Protein AF-A0A931R1P7-F1 (afdb_monomer_lite)

Structure (mmCIF, N/CA/C/O backbone):
data_AF-A0A931R1P7-F1
#
_entry.id   AF-A0A931R1P7-F1
#
loop_
_atom_site.group_PDB
_atom_site.id
_atom_site.type_symbol
_atom_site.label_atom_id
_atom_site.label_alt_id
_atom_site.label_comp_id
_atom_site.label_asym_id
_atom_site.label_entity_id
_atom_site.label_seq_id
_atom_site.pdbx_PDB_ins_code
_atom_site.Cartn_x
_atom_site.Cartn_y
_atom_site.Cartn_z
_atom_site.occupancy
_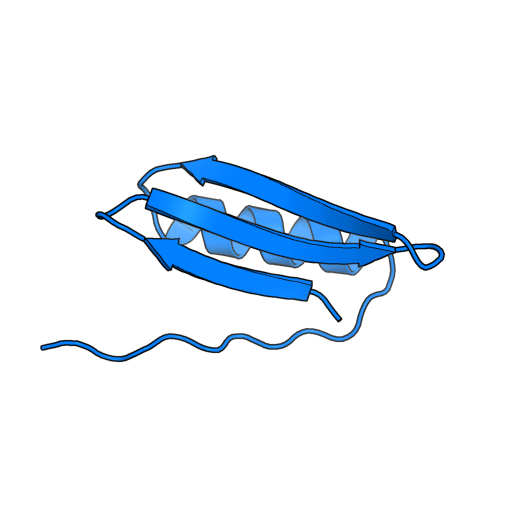atom_site.B_iso_or_equiv
_atom_site.auth_seq_id
_atom_site.auth_comp_id
_atom_site.auth_asym_id
_atom_site.auth_atom_id
_atom_site.pdbx_PDB_model_num
ATOM 1 N N . MET A 1 1 ? 8.786 -5.566 -7.025 1.00 72.75 1 MET A N 1
ATOM 2 C CA . MET A 1 1 ? 8.134 -6.241 -5.883 1.00 72.75 1 MET A CA 1
ATOM 3 C C . MET A 1 1 ? 7.475 -5.170 -5.038 1.00 72.75 1 MET A C 1
ATOM 5 O O . MET A 1 1 ? 8.118 -4.155 -4.773 1.00 72.75 1 MET A O 1
ATOM 9 N N . ALA A 1 2 ? 6.192 -5.339 -4.735 1.00 82.00 2 ALA A N 1
ATOM 10 C CA . ALA A 1 2 ? 5.414 -4.395 -3.937 1.00 82.00 2 ALA A CA 1
ATOM 11 C C . ALA A 1 2 ? 5.030 -5.046 -2.606 1.00 82.00 2 ALA A C 1
ATOM 13 O O . ALA A 1 2 ? 4.655 -6.218 -2.576 1.00 82.00 2 ALA A O 1
ATOM 14 N N . THR A 1 3 ? 5.133 -4.285 -1.521 1.00 88.38 3 THR A N 1
ATOM 15 C CA . THR A 1 3 ? 4.940 -4.762 -0.154 1.00 88.38 3 THR A CA 1
ATOM 16 C C . THR A 1 3 ? 3.976 -3.849 0.581 1.00 88.38 3 THR A C 1
ATOM 18 O O . THR A 1 3 ? 4.121 -2.625 0.581 1.00 88.38 3 THR A O 1
ATOM 21 N N . LEU A 1 4 ? 3.005 -4.453 1.257 1.00 89.25 4 LEU A N 1
ATOM 22 C CA . LEU A 1 4 ? 2.121 -3.746 2.167 1.00 89.25 4 LEU A CA 1
ATOM 23 C C . LEU A 1 4 ? 2.736 -3.714 3.568 1.00 89.25 4 LEU A C 1
ATOM 25 O O . LEU A 1 4 ? 3.055 -4.752 4.132 1.00 89.25 4 LEU A O 1
ATOM 29 N N . ARG A 1 5 ? 2.877 -2.523 4.147 1.00 89.88 5 ARG A N 1
ATOM 30 C CA . ARG A 1 5 ? 3.399 -2.303 5.500 1.00 89.88 5 ARG A CA 1
ATOM 31 C C . ARG A 1 5 ? 2.338 -1.657 6.379 1.00 89.88 5 ARG A C 1
ATOM 33 O O . ARG A 1 5 ? 1.645 -0.738 5.947 1.00 89.88 5 ARG A O 1
ATOM 40 N N . ARG A 1 6 ? 2.247 -2.083 7.639 1.00 88.69 6 ARG A N 1
ATOM 41 C CA . ARG A 1 6 ? 1.388 -1.458 8.656 1.00 88.69 6 ARG A CA 1
ATOM 42 C C . ARG A 1 6 ? 2.250 -0.708 9.671 1.00 88.69 6 ARG A C 1
ATOM 44 O O . ARG A 1 6 ? 3.212 -1.263 10.187 1.00 88.69 6 ARG A O 1
ATOM 51 N N . ARG A 1 7 ? 1.905 0.545 9.978 1.00 87.19 7 ARG A N 1
ATOM 52 C CA . ARG A 1 7 ? 2.580 1.380 10.988 1.00 87.19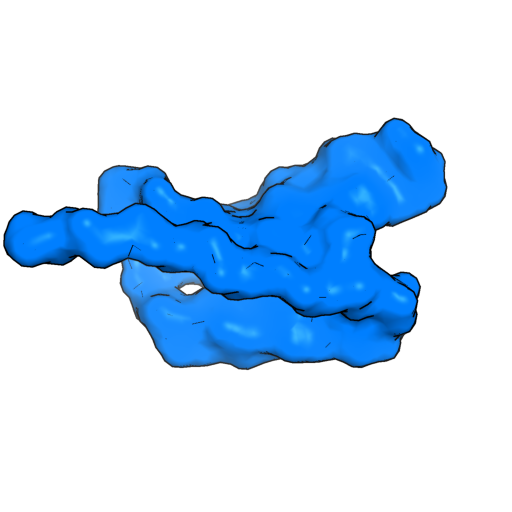 7 ARG A CA 1
ATOM 53 C C . ARG A 1 7 ? 1.549 2.244 11.710 1.00 87.19 7 ARG A C 1
ATOM 55 O O . ARG A 1 7 ? 0.802 2.944 11.041 1.00 87.19 7 ARG A O 1
ATOM 62 N N . ASN A 1 8 ? 1.480 2.199 13.044 1.00 84.19 8 ASN A N 1
ATOM 63 C CA . ASN A 1 8 ? 0.500 2.953 13.856 1.00 84.19 8 ASN A CA 1
ATOM 64 C C . ASN A 1 8 ? -0.934 2.924 13.291 1.00 84.19 8 ASN A C 1
ATOM 66 O O . ASN A 1 8 ? -1.549 3.960 13.043 1.00 84.19 8 ASN A O 1
ATOM 70 N N . ASN A 1 9 ? -1.448 1.717 13.036 1.00 86.94 9 ASN A N 1
ATOM 71 C CA . ASN A 1 9 ? -2.785 1.490 12.475 1.00 86.94 9 ASN A CA 1
ATOM 72 C C . ASN A 1 9 ? -3.047 2.133 11.095 1.00 86.94 9 ASN A C 1
ATOM 74 O O . ASN A 1 9 ? -4.190 2.322 10.688 1.00 86.94 9 ASN A O 1
ATOM 78 N N . ARG A 1 10 ? -1.985 2.476 10.367 1.00 91.19 10 ARG A N 1
ATOM 79 C CA . ARG A 1 10 ? -2.021 2.995 9.003 1.00 91.19 10 ARG A CA 1
ATOM 80 C C . ARG A 1 10 ? -1.301 2.028 8.080 1.00 91.19 10 ARG A C 1
ATOM 82 O O . ARG A 1 10 ? -0.277 1.451 8.445 1.00 91.19 10 ARG A O 1
ATOM 89 N N . TYR A 1 11 ? -1.839 1.865 6.888 1.00 92.94 11 TYR A N 1
ATOM 90 C CA . TYR A 1 11 ? -1.321 1.003 5.847 1.00 92.94 11 TYR A CA 1
ATOM 91 C C . TYR A 1 11 ? -0.597 1.828 4.789 1.00 92.94 11 TYR A C 1
ATOM 93 O O . TYR A 1 11 ? -1.082 2.873 4.344 1.00 92.94 11 TYR A O 1
ATOM 101 N N . TYR A 1 12 ? 0.569 1.334 4.395 1.00 92.19 12 TYR A N 1
ATOM 102 C CA . TYR A 1 12 ? 1.475 1.948 3.439 1.00 92.19 12 TYR A CA 1
ATOM 103 C C . TYR A 1 12 ? 1.894 0.912 2.403 1.00 92.19 12 TYR A C 1
ATOM 105 O O . TYR A 1 12 ? 2.272 -0.200 2.760 1.00 92.19 12 TYR A O 1
ATOM 113 N N . LEU A 1 13 ? 1.862 1.281 1.131 1.00 91.06 13 LEU A N 1
ATOM 114 C CA . LEU A 1 13 ? 2.423 0.488 0.045 1.00 91.06 13 LEU A CA 1
ATOM 115 C C . LEU A 1 13 ? 3.844 0.962 -0.214 1.00 91.06 13 LEU A C 1
ATOM 117 O O . LEU A 1 13 ? 4.053 2.128 -0.534 1.00 91.06 13 LEU A O 1
ATOM 121 N N . ASP A 1 14 ? 4.803 0.056 -0.088 1.00 90.69 14 ASP A N 1
ATOM 122 C CA . ASP A 1 14 ? 6.206 0.275 -0.419 1.00 90.69 14 ASP A CA 1
ATOM 123 C C . ASP A 1 14 ? 6.536 -0.584 -1.642 1.00 90.69 14 ASP A C 1
ATOM 125 O O . ASP A 1 14 ? 6.396 -1.805 -1.604 1.00 90.69 14 ASP A O 1
ATOM 129 N N . TRP A 1 15 ? 6.926 0.033 -2.752 1.00 89.69 15 TRP A N 1
ATOM 130 C CA . TRP A 1 15 ? 7.329 -0.699 -3.952 1.00 89.69 15 TRP A CA 1
ATOM 131 C C . TRP A 1 15 ? 8.511 -0.027 -4.632 1.00 89.69 15 TRP A C 1
ATOM 133 O O . TRP A 1 15 ? 8.811 1.148 -4.411 1.00 89.69 15 TRP A O 1
ATOM 143 N N . ARG A 1 16 ? 9.206 -0.794 -5.470 1.00 88.38 16 ARG A N 1
ATOM 144 C CA . ARG A 1 16 ? 10.216 -0.263 -6.385 1.00 88.38 16 ARG A CA 1
ATOM 145 C C . ARG A 1 16 ? 9.698 -0.325 -7.810 1.00 88.38 16 ARG A C 1
ATOM 147 O O . ARG A 1 16 ? 9.205 -1.371 -8.230 1.00 88.38 16 ARG A O 1
ATOM 154 N N . GLN A 1 17 ? 9.850 0.779 -8.521 1.00 84.94 17 GLN A N 1
ATOM 155 C CA . GLN A 1 17 ? 9.505 0.924 -9.925 1.00 84.94 17 GLN A CA 1
ATOM 156 C C . GLN A 1 17 ? 10.603 1.757 -10.597 1.00 84.94 17 GLN A C 1
ATOM 158 O O . GLN A 1 17 ? 11.008 2.777 -10.0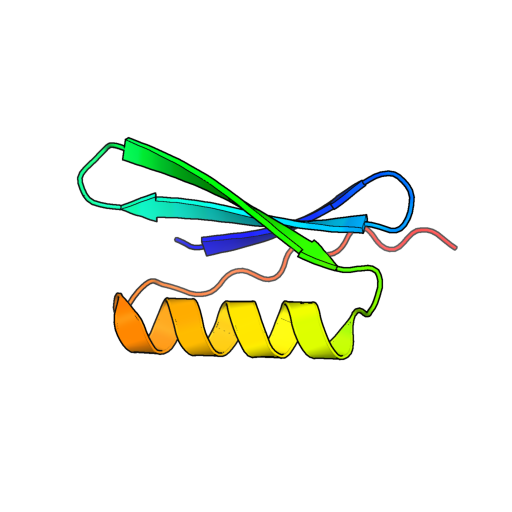47 1.00 84.94 17 GLN A O 1
ATOM 163 N N . ASP A 1 18 ? 11.119 1.298 -11.742 1.00 83.69 18 ASP A N 1
ATOM 164 C CA . ASP A 1 18 ? 12.133 2.022 -12.530 1.00 83.69 18 ASP A CA 1
ATOM 165 C C . ASP A 1 18 ? 13.365 2.456 -11.705 1.00 83.69 18 ASP A C 1
ATOM 167 O O . ASP A 1 18 ? 13.874 3.570 -11.814 1.00 83.69 18 ASP A O 1
ATOM 171 N N . GLY A 1 19 ? 13.811 1.587 -10.787 1.00 85.06 19 GLY A N 1
ATOM 172 C CA . GLY A 1 19 ? 14.932 1.857 -9.875 1.00 85.06 19 GLY A CA 1
ATOM 173 C C . GLY A 1 19 ? 14.623 2.837 -8.735 1.00 85.06 19 GLY A C 1
ATOM 174 O O . GLY A 1 19 ? 15.444 3.003 -7.833 1.00 85.06 19 GLY A O 1
ATOM 175 N N . LYS A 1 20 ? 13.431 3.442 -8.709 1.00 88.62 20 LYS A N 1
ATOM 176 C CA . LYS A 1 20 ? 12.987 4.371 -7.666 1.00 88.62 20 LYS A CA 1
ATOM 177 C C . LYS A 1 20 ? 12.139 3.658 -6.622 1.00 88.62 20 LYS A C 1
ATOM 179 O O . LYS A 1 20 ? 11.361 2.753 -6.919 1.00 88.62 20 LYS A O 1
ATOM 184 N N . ARG A 1 21 ? 12.300 4.069 -5.363 1.00 90.50 21 ARG A N 1
ATOM 185 C CA . ARG A 1 21 ? 11.474 3.595 -4.251 1.00 90.50 21 ARG A CA 1
ATOM 186 C C . ARG A 1 21 ? 10.276 4.519 -4.085 1.00 90.50 21 ARG A C 1
ATOM 188 O O . ARG A 1 21 ? 10.443 5.722 -3.910 1.00 90.50 21 ARG A O 1
ATOM 195 N N . HIS A 1 22 ? 9.093 3.931 -4.069 1.00 89.31 22 HIS A N 1
ATOM 196 C CA . HIS A 1 22 ? 7.837 4.612 -3.823 1.00 89.31 22 HIS A CA 1
ATOM 197 C C . HIS A 1 22 ? 7.242 4.120 -2.507 1.00 89.31 22 HIS A C 1
ATOM 199 O O . HIS A 1 22 ? 7.249 2.925 -2.216 1.00 89.31 22 HIS A O 1
ATOM 205 N N . ASN A 1 23 ? 6.734 5.059 -1.714 1.00 90.94 23 ASN A N 1
ATOM 206 C CA . ASN A 1 23 ? 5.983 4.775 -0.501 1.00 90.94 23 ASN A CA 1
ATOM 207 C C . ASN A 1 23 ? 4.695 5.598 -0.531 1.00 90.94 23 ASN A C 1
ATOM 209 O O . ASN A 1 23 ? 4.750 6.828 -0.582 1.00 90.94 23 ASN A O 1
ATOM 213 N N . LYS A 1 24 ? 3.545 4.925 -0.526 1.00 91.06 24 LYS A N 1
ATOM 214 C CA . LYS A 1 24 ? 2.228 5.557 -0.596 1.00 91.06 24 LYS A CA 1
ATOM 215 C C . LYS A 1 24 ? 1.390 5.152 0.605 1.00 91.06 24 LYS A C 1
ATOM 217 O O . LYS A 1 24 ? 1.146 3.971 0.832 1.00 91.06 24 LYS A O 1
ATOM 222 N N . TYR A 1 25 ? 0.910 6.140 1.351 1.00 91.75 25 TYR A N 1
ATOM 223 C CA . TYR A 1 25 ? -0.123 5.921 2.359 1.00 91.75 25 TYR A CA 1
ATOM 224 C C . TYR A 1 25 ? -1.444 5.545 1.678 1.00 91.75 25 TYR A C 1
ATOM 226 O O . TYR A 1 25 ? -1.855 6.217 0.733 1.00 91.75 25 TYR A O 1
ATOM 234 N N . VAL A 1 26 ? -2.100 4.489 2.161 1.00 90.94 26 VAL A N 1
ATOM 235 C CA . VAL A 1 26 ? -3.397 4.043 1.629 1.00 90.94 26 VAL A CA 1
ATOM 236 C C . VAL A 1 26 ? -4.540 4.419 2.556 1.00 90.94 26 VAL A C 1
ATOM 238 O O . VAL A 1 26 ? -5.543 4.966 2.113 1.00 90.94 26 VAL A O 1
ATOM 241 N N . GLY A 1 27 ? -4.414 4.125 3.847 1.00 89.94 27 GLY A N 1
ATOM 242 C CA . GLY A 1 27 ? -5.540 4.274 4.760 1.00 89.94 27 GLY A CA 1
ATOM 243 C C . GLY A 1 27 ? -5.358 3.521 6.064 1.00 89.94 27 GLY A C 1
ATOM 244 O O . GLY A 1 27 ? -4.274 3.027 6.368 1.00 89.94 27 GLY A O 1
ATOM 245 N N . LYS A 1 28 ? -6.435 3.430 6.840 1.00 91.19 28 LYS A N 1
ATOM 246 C CA . LYS A 1 28 ? -6.484 2.689 8.112 1.00 91.19 28 LYS A CA 1
ATOM 247 C C . LYS A 1 28 ? -7.096 1.297 7.942 1.00 91.19 28 LYS A C 1
ATOM 249 O O . LYS A 1 28 ? -6.875 0.423 8.771 1.00 91.19 28 LYS A O 1
ATOM 254 N N . ASP A 1 29 ? -7.827 1.087 6.853 1.00 92.25 29 ASP A N 1
ATOM 255 C CA . ASP A 1 29 ? -8.552 -0.144 6.573 1.00 92.25 29 ASP A CA 1
ATOM 256 C C . ASP A 1 29 ? -7.697 -1.156 5.818 1.00 92.25 29 ASP A C 1
ATOM 258 O O . ASP A 1 29 ? -7.173 -0.885 4.734 1.00 92.25 29 ASP A O 1
ATOM 262 N N . LYS A 1 30 ? -7.619 -2.367 6.374 1.00 87.44 30 LYS A N 1
ATOM 263 C CA . LYS A 1 30 ? -6.851 -3.475 5.797 1.00 87.44 30 LYS A CA 1
ATOM 264 C C . LYS A 1 30 ? -7.336 -3.841 4.392 1.00 87.44 30 LYS A C 1
ATOM 266 O O . LYS A 1 30 ? -6.527 -3.930 3.476 1.00 87.44 30 LYS A O 1
ATOM 271 N N . LYS A 1 31 ? -8.654 -3.991 4.214 1.00 90.81 31 LYS A N 1
ATOM 272 C CA . LYS A 1 31 ? -9.255 -4.408 2.935 1.00 90.81 31 LYS A CA 1
ATOM 273 C C . LYS A 1 31 ? -8.950 -3.425 1.803 1.00 90.81 31 LYS A C 1
ATOM 275 O O . LYS A 1 31 ? -8.631 -3.850 0.698 1.00 90.81 31 LYS A O 1
ATOM 280 N N . LEU A 1 32 ? -9.004 -2.119 2.087 1.00 89.81 32 LEU A N 1
ATOM 281 C CA . LEU A 1 32 ? -8.649 -1.085 1.110 1.00 89.81 32 LEU A CA 1
ATOM 282 C C . LEU A 1 32 ? -7.160 -1.142 0.758 1.00 89.81 32 LEU A C 1
ATOM 284 O O . LEU A 1 32 ? -6.794 -0.991 -0.403 1.00 89.81 32 LEU A O 1
ATOM 288 N N . ALA A 1 33 ? -6.306 -1.413 1.743 1.00 90.25 33 ALA A N 1
ATOM 289 C CA . ALA A 1 33 ? -4.876 -1.558 1.521 1.00 90.25 33 ALA A CA 1
ATOM 290 C C . ALA A 1 33 ? -4.510 -2.788 0.676 1.00 90.25 33 ALA A C 1
ATOM 292 O O . ALA A 1 33 ? -3.654 -2.701 -0.202 1.00 90.25 33 ALA A O 1
ATOM 293 N N . GLU A 1 34 ? -5.185 -3.915 0.902 1.00 91.25 34 GLU A N 1
ATOM 294 C CA . GLU A 1 34 ? -5.031 -5.134 0.101 1.00 91.25 34 GLU A CA 1
ATOM 295 C C . GLU A 1 34 ? -5.545 -4.943 -1.331 1.00 91.25 34 GLU A C 1
ATOM 297 O O . GLU A 1 34 ? -4.903 -5.397 -2.278 1.00 91.25 34 GLU A O 1
ATOM 302 N N . LEU A 1 35 ? -6.670 -4.239 -1.504 1.00 92.44 35 LEU A N 1
ATOM 303 C CA . LEU A 1 35 ? -7.202 -3.900 -2.824 1.00 92.44 35 LEU A CA 1
ATOM 304 C C . LEU A 1 35 ? -6.231 -3.001 -3.596 1.00 92.44 35 LEU A C 1
ATOM 306 O O . LEU A 1 35 ? -5.890 -3.307 -4.734 1.00 92.44 35 LEU A O 1
ATOM 310 N N . ALA A 1 36 ? -5.721 -1.950 -2.952 1.00 89.56 36 ALA A N 1
ATOM 311 C CA . ALA A 1 36 ? -4.745 -1.049 -3.553 1.00 89.56 36 ALA A CA 1
ATOM 312 C C . ALA A 1 36 ? -3.430 -1.764 -3.913 1.00 89.56 36 ALA A C 1
ATOM 314 O O . ALA A 1 36 ? -2.833 -1.453 -4.939 1.00 89.56 36 ALA A O 1
ATOM 315 N N . LEU A 1 37 ? -2.983 -2.741 -3.110 1.00 90.19 37 LEU A N 1
ATOM 316 C CA . LEU A 1 37 ? -1.816 -3.567 -3.441 1.00 90.19 37 LEU A CA 1
ATOM 317 C C . LEU A 1 37 ? -2.052 -4.396 -4.711 1.00 90.19 37 LEU A C 1
ATOM 319 O O . LEU A 1 37 ? -1.178 -4.448 -5.574 1.00 90.19 37 LEU A O 1
ATOM 323 N N . LYS A 1 38 ? -3.216 -5.051 -4.822 1.00 89.44 38 LYS A N 1
ATOM 324 C CA . LYS A 1 38 ? -3.575 -5.856 -6.000 1.00 89.44 38 LYS A CA 1
ATOM 325 C C . LYS A 1 38 ? -3.651 -5.001 -7.260 1.00 89.44 38 LYS A C 1
ATOM 327 O O . LYS A 1 38 ? -3.102 -5.400 -8.283 1.00 89.44 38 LYS A O 1
AT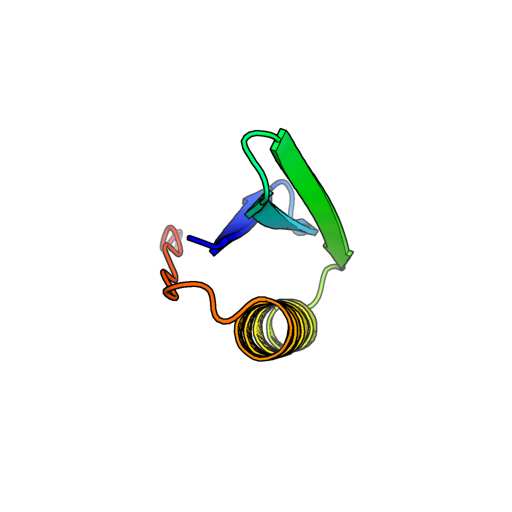OM 332 N N . ASP A 1 39 ? -4.276 -3.831 -7.158 1.00 90.12 39 ASP A N 1
ATOM 333 C CA . ASP A 1 39 ? -4.398 -2.869 -8.255 1.00 90.12 39 ASP A CA 1
ATOM 334 C C . ASP A 1 39 ? -3.017 -2.400 -8.741 1.00 90.12 39 ASP A C 1
ATOM 336 O O . ASP A 1 39 ? -2.689 -2.497 -9.922 1.00 90.12 39 ASP A O 1
ATOM 340 N N . LEU A 1 40 ? -2.143 -2.033 -7.798 1.00 86.88 40 LEU A N 1
ATOM 341 C CA . LEU A 1 40 ? -0.765 -1.626 -8.069 1.00 86.88 40 LEU A CA 1
ATOM 342 C C . LEU A 1 40 ? 0.042 -2.730 -8.775 1.00 86.88 40 LEU A C 1
ATOM 344 O O . LEU A 1 40 ? 0.820 -2.473 -9.693 1.00 86.88 40 LEU A O 1
ATOM 348 N N . ILE A 1 41 ? -0.137 -3.975 -8.345 1.00 85.06 41 ILE A N 1
ATOM 349 C CA . ILE A 1 41 ? 0.562 -5.126 -8.915 1.00 85.06 41 ILE A CA 1
ATOM 350 C C . ILE A 1 41 ? 0.072 -5.449 -10.316 1.00 85.06 41 ILE A C 1
ATOM 352 O O . ILE A 1 41 ? 0.897 -5.738 -11.182 1.00 85.06 41 ILE A O 1
ATOM 356 N N . LEU A 1 42 ? -1.236 -5.355 -10.549 1.00 85.19 42 LEU A N 1
ATOM 357 C CA . LEU A 1 42 ? -1.814 -5.523 -11.872 1.00 85.19 42 LEU A CA 1
ATOM 358 C C . LEU A 1 42 ? -1.305 -4.437 -12.828 1.00 85.19 42 LEU A C 1
ATOM 360 O O . LEU A 1 42 ? -0.863 -4.757 -13.929 1.00 85.19 42 LEU A O 1
ATOM 364 N N . TYR A 1 43 ? -1.298 -3.178 -12.380 1.00 83.19 43 TYR A N 1
ATOM 365 C CA . TYR A 1 43 ? -0.898 -2.029 -13.191 1.00 83.19 43 TYR A CA 1
ATOM 366 C C . TYR A 1 43 ? 0.586 -2.064 -13.584 1.00 83.19 43 TYR A C 1
ATOM 368 O O . TYR A 1 43 ? 0.929 -1.834 -14.740 1.00 83.19 43 TYR A O 1
ATOM 376 N N . PHE A 1 44 ? 1.479 -2.396 -12.646 1.00 79.62 44 PHE A N 1
ATOM 377 C CA . PHE A 1 44 ? 2.928 -2.421 -12.899 1.00 79.62 44 PHE A CA 1
ATOM 378 C C . PHE A 1 44 ? 3.493 -3.818 -13.189 1.00 79.62 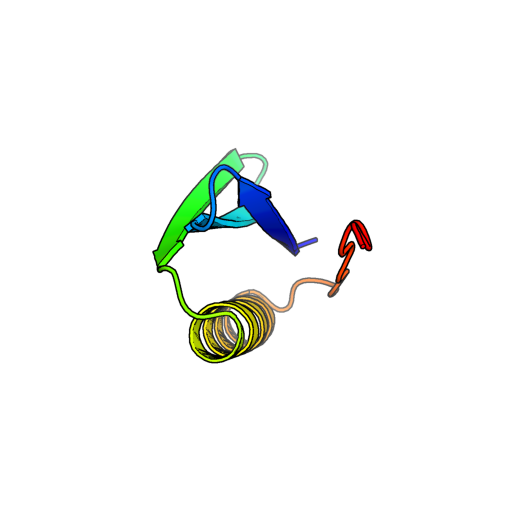44 PHE A C 1
ATOM 380 O O . PHE A 1 44 ? 4.709 -3.971 -13.303 1.00 79.62 44 PHE A O 1
ATOM 387 N N . ARG A 1 45 ? 2.641 -4.850 -13.281 1.00 76.06 45 ARG A N 1
ATOM 388 C CA . ARG A 1 45 ? 3.048 -6.257 -13.467 1.00 76.06 45 ARG A CA 1
ATOM 389 C C . ARG A 1 45 ? 4.104 -6.726 -12.446 1.00 76.06 45 ARG A C 1
ATOM 391 O O . ARG A 1 45 ? 4.997 -7.512 -12.759 1.00 76.06 45 ARG A O 1
ATOM 398 N N . LEU A 1 46 ? 4.034 -6.218 -11.215 1.00 69.12 46 LEU A N 1
ATOM 399 C CA . LEU A 1 46 ? 5.048 -6.468 -10.185 1.00 69.12 46 LEU A CA 1
ATOM 400 C C . LEU A 1 46 ? 4.801 -7.803 -9.462 1.00 69.12 46 LEU A C 1
ATOM 402 O O . LEU A 1 46 ? 3.659 -8.139 -9.177 1.00 69.12 46 LEU A O 1
ATOM 406 N N . PRO A 1 47 ? 5.848 -8.540 -9.053 1.00 64.25 47 PRO A N 1
ATOM 407 C CA . PRO A 1 47 ? 5.669 -9.699 -8.182 1.00 64.25 47 PRO A CA 1
ATOM 408 C C . PRO A 1 47 ? 5.134 -9.277 -6.799 1.00 64.25 47 PRO A C 1
ATOM 410 O O . PRO A 1 47 ? 5.582 -8.269 -6.231 1.00 64.25 47 PRO A O 1
ATOM 413 N N . LEU A 1 48 ? 4.168 -10.050 -6.290 1.00 61.34 48 LEU A N 1
ATOM 414 C CA . LEU A 1 48 ? 3.398 -9.796 -5.067 1.00 61.34 48 LEU A CA 1
ATOM 415 C C . LEU A 1 48 ? 4.073 -10.418 -3.841 1.00 61.34 48 LEU A C 1
ATOM 417 O O . LEU A 1 48 ? 4.488 -11.574 -3.878 1.00 61.34 48 LEU A O 1
ATOM 421 N N . SER A 1 49 ? 4.167 -9.676 -2.735 1.00 56.41 49 SER A N 1
ATOM 422 C CA . SER A 1 49 ? 4.646 -10.218 -1.456 1.00 56.41 49 SER A CA 1
ATOM 423 C C . SER A 1 49 ? 3.908 -9.559 -0.298 1.00 56.41 49 SER A C 1
ATOM 425 O O . SER A 1 49 ? 4.039 -8.356 -0.062 1.00 56.41 49 SER A O 1
ATOM 427 N N . ILE A 1 50 ? 3.085 -10.348 0.391 1.00 59.22 50 ILE A N 1
ATOM 428 C CA . ILE A 1 50 ? 2.305 -9.909 1.549 1.00 59.22 50 ILE A CA 1
ATOM 429 C C . ILE A 1 50 ? 3.060 -10.366 2.791 1.00 59.22 50 ILE A C 1
ATOM 431 O O . ILE A 1 50 ? 2.948 -11.517 3.195 1.00 59.22 50 ILE A O 1
ATOM 435 N N . ASP A 1 51 ? 3.831 -9.458 3.378 1.00 53.50 51 ASP A N 1
ATOM 436 C CA . ASP A 1 51 ? 4.476 -9.675 4.670 1.00 53.50 51 ASP A CA 1
ATOM 437 C C . ASP A 1 51 ? 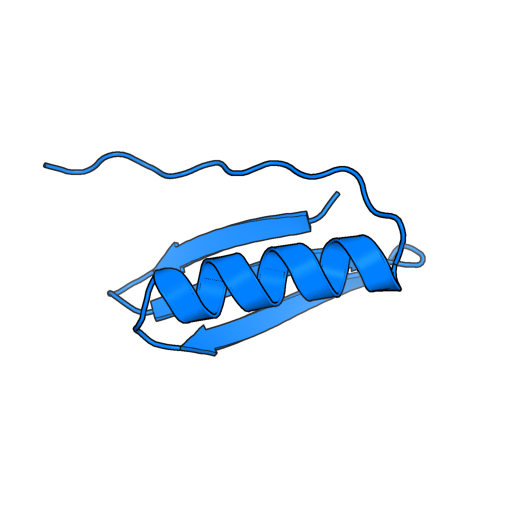3.653 -8.926 5.727 1.00 53.50 51 ASP A C 1
ATOM 439 O O . ASP A 1 51 ? 3.699 -7.698 5.831 1.00 53.50 51 ASP A O 1
ATOM 443 N N . MET A 1 52 ? 2.780 -9.648 6.434 1.00 49.75 52 MET A N 1
ATOM 444 C CA . MET A 1 52 ? 2.049 -9.108 7.580 1.00 49.75 52 MET A CA 1
ATOM 445 C C . MET A 1 52 ? 2.736 -9.572 8.862 1.00 49.75 52 MET A C 1
ATOM 447 O O . MET A 1 52 ? 2.719 -10.773 9.128 1.00 49.75 52 MET A O 1
ATOM 451 N N . PRO A 1 53 ? 3.256 -8.666 9.710 1.00 50.03 53 PRO A N 1
ATOM 452 C CA . PRO A 1 53 ? 3.616 -9.050 11.062 1.00 50.03 53 PRO A CA 1
ATOM 453 C C . PRO A 1 53 ? 2.320 -9.335 11.833 1.00 50.03 53 PRO A C 1
ATOM 455 O O . PRO A 1 53 ? 1.509 -8.433 12.074 1.00 50.03 53 PRO A O 1
ATOM 458 N N . GLN A 1 54 ? 2.102 -10.610 12.162 1.00 48.56 54 GLN A N 1
ATOM 459 C CA . GLN A 1 54 ? 1.107 -11.033 13.142 1.00 48.56 54 GLN A CA 1
ATOM 460 C C . GLN A 1 54 ? 1.533 -10.470 14.499 1.00 48.56 54 GLN A C 1
ATOM 462 O O . GLN A 1 54 ? 2.471 -10.969 15.111 1.00 48.56 54 GLN A O 1
ATOM 467 N N . TYR A 1 55 ? 0.858 -9.422 14.958 1.00 48.31 55 TYR A N 1
ATOM 468 C CA . TYR A 1 55 ? 0.877 -9.058 16.368 1.00 48.31 55 TYR A CA 1
ATOM 469 C C . TYR A 1 55 ? -0.519 -9.313 16.929 1.00 48.31 55 TYR A C 1
ATOM 471 O O . TYR A 1 55 ? -1.498 -8.751 16.424 1.00 48.31 55 TYR A O 1
ATOM 479 N N . MET A 1 56 ? -0.540 -10.253 17.883 1.00 46.34 56 MET A N 1
ATOM 480 C CA . MET A 1 56 ? -1.604 -10.520 18.855 1.00 46.34 56 MET A CA 1
ATOM 481 C C . MET A 1 56 ? -2.049 -9.237 19.554 1.00 46.34 56 MET A C 1
ATOM 483 O O . MET A 1 56 ? -1.180 -8.361 19.779 1.00 46.34 56 MET A O 1
#

Sequence (56 aa):
MATLRRRNNRYYLDWRQDGKRHNKYVGKDKKLAELALKDLILYFRLPLSIDMPQYM

Secondary structure (DSSP, 8-state):
-EEEEEETTEEEEEEEETTEEEEEEEES-HHHHHHHHHHHHHHHTPPEE-------

pLDDT: mean 81.6, std 13.97, range [46.34, 92.94]

Foldseek 3Di:
DWEWDDDPLWIWIWDDDPNDIDIDTQGNDPVRNVVVQVVVCVVRVDDDDYDDPDDD

Radius of gyration: 10.9 Å; chains: 1; bounding box: 24×17×32 Å